Protein AF-A0A844MUB6-F1 (afdb_monomer)

Structure (mmCIF, N/CA/C/O backbone):
data_AF-A0A844MUB6-F1
#
_entry.id   AF-A0A844MUB6-F1
#
loop_
_atom_site.group_PDB
_atom_site.id
_atom_site.type_symbol
_atom_site.label_atom_id
_atom_site.label_alt_id
_atom_site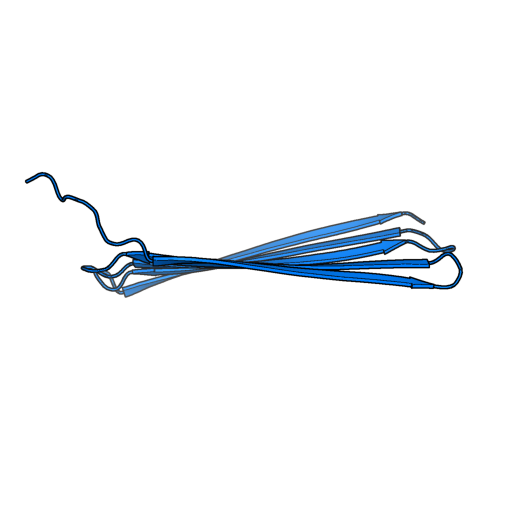.label_comp_id
_atom_site.label_asym_id
_atom_site.label_entity_id
_atom_site.label_seq_id
_atom_site.pdbx_PDB_ins_code
_atom_site.Cartn_x
_atom_site.Cartn_y
_atom_site.Cartn_z
_atom_site.occupancy
_atom_site.B_iso_or_equiv
_atom_site.auth_seq_id
_atom_site.auth_comp_id
_atom_site.auth_asym_id
_atom_site.auth_atom_id
_atom_site.pdbx_PDB_model_num
ATOM 1 N N . MET A 1 1 ? 18.515 -17.594 -26.061 1.00 37.47 1 MET A N 1
ATOM 2 C CA . MET A 1 1 ? 19.255 -16.537 -25.347 1.00 37.47 1 MET A CA 1
ATOM 3 C C . MET A 1 1 ? 18.560 -16.356 -24.014 1.00 37.47 1 MET A C 1
ATOM 5 O O . MET A 1 1 ? 17.416 -15.928 -23.999 1.00 37.47 1 MET A O 1
ATOM 9 N N . ILE A 1 2 ? 19.179 -16.841 -22.942 1.00 36.31 2 ILE A N 1
ATOM 10 C CA . ILE A 1 2 ? 18.661 -16.714 -21.578 1.00 36.31 2 ILE A CA 1
ATOM 11 C C . ILE A 1 2 ? 19.068 -15.310 -21.132 1.00 36.31 2 ILE A C 1
ATOM 13 O O . ILE A 1 2 ? 20.261 -15.034 -21.043 1.00 36.31 2 ILE A O 1
ATOM 17 N N . ILE A 1 3 ? 18.100 -14.406 -20.986 1.00 41.44 3 ILE A N 1
ATOM 18 C CA . ILE A 1 3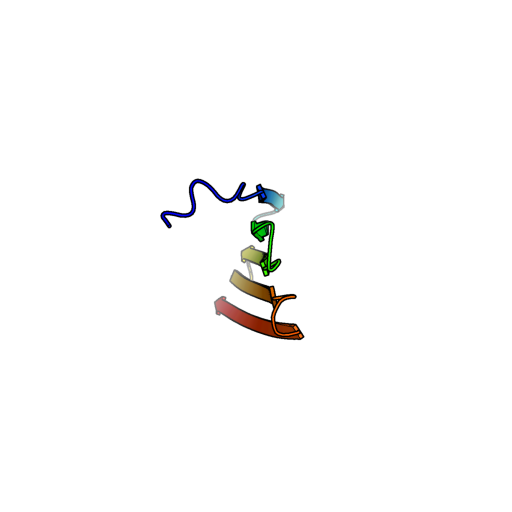 ? 18.348 -13.051 -20.489 1.00 41.44 3 ILE A CA 1
ATOM 19 C C . ILE A 1 3 ? 18.507 -13.182 -18.971 1.00 41.44 3 ILE A C 1
ATOM 21 O O . ILE A 1 3 ? 17.537 -13.421 -18.259 1.00 41.44 3 ILE A O 1
ATOM 25 N N . SER A 1 4 ? 19.761 -13.146 -18.530 1.00 44.56 4 SER A N 1
ATOM 26 C CA . SER A 1 4 ? 20.208 -13.086 -17.139 1.00 44.56 4 SER A CA 1
ATOM 27 C C . SER A 1 4 ? 19.811 -11.755 -16.504 1.00 44.56 4 SER A C 1
ATOM 29 O O . SER A 1 4 ? 19.997 -10.730 -17.155 1.00 44.56 4 SER A O 1
ATOM 31 N N . ASP A 1 5 ? 19.300 -11.807 -15.269 1.00 43.53 5 ASP A N 1
ATOM 32 C CA . ASP A 1 5 ? 19.190 -10.710 -14.295 1.00 43.53 5 ASP A CA 1
ATOM 33 C C . ASP A 1 5 ? 19.022 -9.311 -14.904 1.00 43.53 5 ASP A C 1
ATOM 35 O O . ASP A 1 5 ? 19.978 -8.553 -15.061 1.00 43.53 5 ASP A O 1
ATOM 39 N N . LEU A 1 6 ? 17.778 -8.944 -15.232 1.00 45.03 6 LEU A N 1
ATOM 40 C CA . LEU A 1 6 ? 17.431 -7.526 -15.253 1.00 45.03 6 LEU A CA 1
ATOM 41 C C . LEU A 1 6 ? 17.627 -6.998 -13.829 1.00 45.03 6 LEU A C 1
ATOM 43 O O . LEU A 1 6 ? 16.954 -7.471 -12.915 1.00 45.03 6 LEU A O 1
ATOM 47 N N . ASP A 1 7 ? 18.508 -6.015 -13.664 1.00 49.84 7 ASP A N 1
ATOM 48 C CA . ASP A 1 7 ? 18.631 -5.194 -12.462 1.00 49.84 7 ASP A CA 1
ATOM 49 C C . ASP A 1 7 ? 17.265 -4.557 -12.128 1.00 49.84 7 ASP A C 1
ATOM 51 O O . ASP A 1 7 ? 16.927 -3.470 -12.603 1.00 49.84 7 ASP A O 1
ATOM 55 N N . TYR A 1 8 ? 16.434 -5.258 -11.355 1.00 54.62 8 TYR A N 1
ATOM 56 C CA . TYR A 1 8 ? 15.186 -4.725 -10.821 1.00 54.62 8 TYR A CA 1
ATOM 57 C C . TYR A 1 8 ? 15.532 -3.777 -9.675 1.00 54.62 8 TYR A C 1
ATOM 59 O O . TYR A 1 8 ? 15.912 -4.197 -8.583 1.00 54.62 8 TYR A O 1
ATOM 67 N N . LEU A 1 9 ? 15.400 -2.476 -9.921 1.00 60.19 9 LEU A N 1
ATOM 68 C CA . LEU A 1 9 ? 15.463 -1.477 -8.859 1.00 60.19 9 LEU A CA 1
ATOM 69 C C . LEU A 1 9 ? 14.088 -1.408 -8.198 1.00 60.19 9 LEU A C 1
ATOM 71 O O . LEU A 1 9 ? 13.202 -0.683 -8.659 1.00 60.19 9 LEU A O 1
ATOM 75 N N . GLU A 1 10 ? 13.904 -2.202 -7.146 1.00 72.44 10 GLU A N 1
ATOM 76 C CA . GLU A 1 10 ? 12.719 -2.144 -6.296 1.00 72.44 10 GLU A CA 1
ATOM 77 C C . GLU A 1 10 ? 12.940 -1.167 -5.143 1.00 72.44 10 GLU A C 1
ATOM 79 O O . GLU A 1 10 ? 13.973 -1.161 -4.473 1.00 72.44 10 GLU A O 1
ATOM 84 N N . THR A 1 11 ? 11.959 -0.308 -4.903 1.00 74.25 11 THR A N 1
ATOM 85 C CA . THR A 1 11 ? 11.918 0.544 -3.717 1.00 74.25 11 THR A CA 1
ATOM 86 C C . THR A 1 11 ? 10.571 0.370 -3.050 1.00 74.25 11 THR A C 1
ATOM 88 O O . THR A 1 11 ? 9.533 0.616 -3.665 1.00 74.25 11 THR A O 1
ATOM 91 N N . VAL A 1 12 ? 10.609 -0.035 -1.783 1.00 81.50 12 VAL A N 1
ATOM 92 C CA . VAL A 1 12 ? 9.454 -0.063 -0.891 1.00 81.50 12 VAL A CA 1
ATOM 93 C C . VAL A 1 12 ? 9.703 0.962 0.206 1.00 81.50 12 VAL A C 1
ATOM 95 O O . VAL A 1 12 ? 10.749 0.942 0.854 1.00 81.50 12 VAL A O 1
ATOM 98 N N . SER A 1 13 ? 8.763 1.881 0.395 1.00 82.62 13 SER A N 1
ATOM 99 C CA . SER A 1 13 ? 8.779 2.840 1.497 1.00 82.62 13 SER A CA 1
ATOM 100 C C . SER A 1 13 ? 7.462 2.756 2.244 1.00 82.62 13 SER A C 1
ATOM 102 O O . SER A 1 13 ? 6.400 2.763 1.627 1.00 82.62 13 SER A O 1
ATOM 10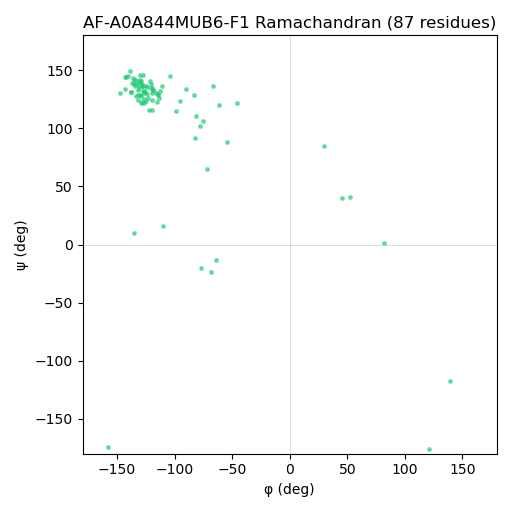4 N N . GLU A 1 14 ? 7.530 2.678 3.569 1.00 85.81 14 GLU A N 1
ATOM 105 C CA . GLU A 1 14 ? 6.356 2.623 4.431 1.00 85.81 14 GLU A CA 1
ATOM 106 C C . GLU A 1 14 ? 6.471 3.688 5.521 1.00 85.81 14 GLU A C 1
ATOM 108 O O . GLU A 1 14 ? 7.538 3.918 6.090 1.00 85.81 14 GLU A O 1
ATOM 113 N N . THR A 1 15 ? 5.370 4.375 5.804 1.00 87.94 15 THR A N 1
ATOM 114 C CA . THR A 1 15 ? 5.257 5.344 6.894 1.00 87.94 15 THR A CA 1
ATOM 115 C C . THR A 1 15 ? 3.969 5.079 7.650 1.00 87.94 15 THR A C 1
ATOM 117 O O . THR A 1 15 ? 2.897 5.039 7.055 1.00 87.94 15 THR A O 1
ATOM 120 N N . LEU A 1 16 ? 4.071 4.932 8.969 1.00 88.56 16 LEU A N 1
ATOM 121 C CA . LEU A 1 16 ? 2.935 4.772 9.870 1.00 88.56 16 LEU A CA 1
ATOM 122 C C . LEU A 1 16 ? 2.912 5.938 10.859 1.00 88.56 16 LEU A C 1
ATOM 124 O O . LEU A 1 16 ? 3.930 6.278 11.461 1.00 88.56 16 LEU A O 1
ATOM 128 N N . SER A 1 17 ? 1.742 6.538 11.040 1.00 87.69 17 SER A N 1
ATOM 129 C CA . SER A 1 17 ? 1.485 7.557 12.050 1.00 87.69 17 SER A CA 1
ATOM 130 C C . SER A 1 17 ? 0.244 7.183 12.844 1.00 87.69 17 SER A C 1
ATOM 132 O O . SER A 1 17 ? -0.820 6.945 12.274 1.00 87.69 17 SER A O 1
ATOM 134 N N . GLU A 1 18 ? 0.374 7.162 14.166 1.00 87.50 18 GLU A N 1
ATOM 135 C CA . GLU A 1 18 ? -0.735 6.922 15.080 1.00 87.50 18 GLU A CA 1
ATOM 136 C C . GLU A 1 18 ? -0.905 8.111 16.024 1.00 87.50 18 GLU A C 1
ATOM 138 O O . GLU A 1 18 ? 0.060 8.663 16.553 1.00 87.50 18 GLU A O 1
ATOM 143 N N . ASN A 1 19 ? -2.156 8.499 16.256 1.00 84.50 19 ASN A N 1
ATOM 144 C CA . ASN A 1 19 ? -2.530 9.509 17.230 1.00 84.50 19 ASN A CA 1
ATOM 145 C C . ASN A 1 19 ? -3.586 8.930 18.173 1.00 84.50 19 ASN A C 1
ATOM 147 O O . ASN A 1 19 ? -4.661 8.505 17.742 1.00 84.50 19 ASN A O 1
ATOM 151 N N . VAL A 1 20 ? -3.275 8.929 19.468 1.00 83.38 20 VAL A N 1
ATOM 152 C CA . VAL A 1 20 ? -4.177 8.475 20.527 1.00 83.38 20 VAL A CA 1
ATOM 153 C C . VAL A 1 20 ? -4.441 9.641 21.471 1.00 83.38 20 VAL A C 1
ATOM 155 O O . VAL A 1 20 ? -3.528 10.124 22.137 1.00 83.38 20 VAL A O 1
ATOM 158 N N . SER A 1 21 ? -5.691 10.099 21.551 1.00 78.19 21 SER A N 1
ATOM 159 C CA . SER A 1 21 ? -6.082 11.185 22.458 1.00 78.19 21 SER A CA 1
ATOM 160 C C . SER A 1 21 ? -7.515 11.016 22.971 1.00 78.19 21 SER A C 1
ATOM 162 O O . SER A 1 21 ? -8.443 10.780 22.202 1.00 78.19 21 SER A O 1
ATOM 164 N N . GLY A 1 22 ? -7.709 11.117 24.293 1.00 68.25 22 GLY A N 1
ATOM 165 C CA . GLY A 1 22 ? -9.039 11.201 24.921 1.00 68.25 22 GLY A CA 1
ATOM 166 C C . GLY A 1 22 ? -10.038 10.101 24.526 1.00 68.25 22 GLY A C 1
ATOM 167 O O . GLY A 1 22 ? -11.200 10.407 24.270 1.00 68.25 22 GLY A O 1
ATOM 168 N N . GLY A 1 23 ? -9.592 8.843 24.416 1.00 73.62 23 GLY A N 1
ATOM 169 C CA . GLY A 1 23 ? -10.433 7.705 24.001 1.00 73.62 23 GLY A CA 1
ATOM 170 C C . GLY A 1 23 ? -10.619 7.554 22.485 1.00 73.62 23 GLY A C 1
ATOM 171 O O . GLY A 1 23 ? -11.304 6.641 22.041 1.00 73.62 23 GLY A O 1
ATOM 172 N N . ARG A 1 24 ? -9.992 8.420 21.683 1.00 82.94 24 ARG A N 1
ATOM 173 C CA . ARG A 1 24 ? -9.976 8.361 20.218 1.00 82.94 24 ARG A CA 1
ATOM 174 C C . ARG A 1 24 ? -8.633 7.834 19.733 1.00 82.94 24 ARG A C 1
ATOM 176 O O . ARG A 1 24 ? -7.592 8.137 20.320 1.00 82.94 24 ARG A O 1
ATOM 183 N N . ARG A 1 25 ? -8.661 7.072 18.646 1.00 86.25 25 ARG A N 1
ATOM 184 C CA . ARG A 1 25 ? -7.484 6.546 17.955 1.00 86.25 25 ARG A CA 1
ATOM 185 C C . ARG A 1 25 ? -7.609 6.853 16.475 1.00 86.25 25 ARG A C 1
ATOM 187 O O . ARG A 1 25 ? -8.639 6.558 15.879 1.00 86.25 25 ARG A O 1
ATOM 194 N N . ALA A 1 26 ? -6.576 7.438 15.894 1.00 86.94 26 ALA A N 1
ATOM 195 C CA . ALA A 1 26 ? -6.443 7.586 14.456 1.00 86.94 26 ALA A CA 1
ATOM 196 C C . ALA A 1 26 ? -5.112 6.977 14.025 1.00 86.94 26 ALA A C 1
ATOM 198 O O . ALA A 1 26 ? -4.095 7.200 14.678 1.00 86.94 26 ALA A O 1
ATOM 199 N N . ALA A 1 27 ? -5.128 6.221 12.937 1.00 88.50 27 ALA A N 1
ATOM 200 C CA . ALA A 1 27 ? -3.945 5.660 12.314 1.00 88.50 27 ALA A CA 1
ATOM 201 C C . ALA A 1 27 ? -3.948 6.034 10.834 1.00 88.50 27 ALA A C 1
ATOM 203 O O . ALA A 1 27 ? -4.982 5.967 10.165 1.00 88.50 27 ALA A O 1
ATOM 204 N N . ASN A 1 28 ? -2.792 6.438 10.332 1.00 89.44 28 ASN A N 1
ATOM 205 C CA . ASN A 1 28 ? -2.546 6.669 8.923 1.00 89.44 28 ASN A CA 1
ATOM 206 C C . ASN A 1 28 ? -1.317 5.855 8.524 1.00 89.44 28 ASN A C 1
ATOM 208 O O . ASN A 1 28 ? -0.270 5.984 9.156 1.00 89.44 28 ASN A O 1
ATOM 212 N N . ALA A 1 29 ? -1.462 5.013 7.508 1.00 88.00 29 ALA A N 1
ATOM 213 C CA . ALA A 1 29 ? -0.357 4.284 6.918 1.00 88.00 29 ALA A CA 1
ATOM 214 C C . ALA A 1 29 ? -0.244 4.636 5.438 1.00 88.00 29 ALA A C 1
ATOM 216 O O . ALA A 1 29 ? -1.231 4.654 4.701 1.00 88.00 29 ALA A O 1
ATOM 217 N N . TRP A 1 30 ? 0.981 4.881 5.007 1.00 88.50 30 TRP A N 1
ATOM 218 C CA . TRP A 1 30 ? 1.331 5.150 3.629 1.00 88.50 30 TRP A CA 1
ATOM 219 C C . TRP A 1 30 ? 2.367 4.132 3.185 1.00 88.50 30 TRP A C 1
ATOM 221 O O . TRP A 1 30 ? 3.395 3.984 3.841 1.00 88.50 30 TRP A O 1
ATOM 231 N N . THR A 1 31 ? 2.101 3.432 2.088 1.00 90.06 31 THR A N 1
ATOM 232 C CA . THR A 1 31 ? 3.060 2.503 1.489 1.00 90.06 31 THR A CA 1
ATOM 233 C C . THR A 1 31 ? 3.246 2.849 0.023 1.00 90.06 31 THR A C 1
ATOM 235 O O . THR A 1 31 ? 2.273 2.978 -0.724 1.00 90.06 31 THR A O 1
ATOM 238 N N . GLN A 1 32 ? 4.494 2.968 -0.402 1.00 88.88 32 GLN A N 1
ATOM 239 C CA . GLN A 1 32 ? 4.876 3.210 -1.780 1.00 88.88 32 GLN A CA 1
ATOM 240 C C . GLN A 1 32 ? 5.743 2.059 -2.276 1.00 88.88 32 GLN A C 1
ATOM 242 O O . GLN A 1 32 ? 6.688 1.646 -1.610 1.00 88.88 32 GLN A O 1
ATOM 247 N N . PHE A 1 33 ? 5.438 1.593 -3.479 1.00 88.25 33 PHE A N 1
ATOM 248 C CA . PHE A 1 33 ? 6.229 0.636 -4.233 1.00 88.25 33 PHE 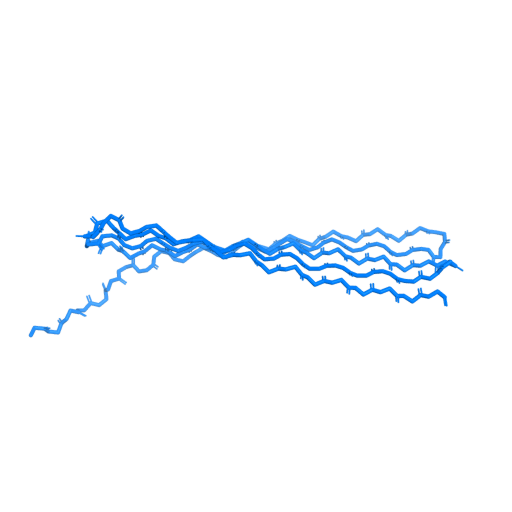A CA 1
ATOM 249 C C . PHE A 1 33 ? 6.627 1.255 -5.573 1.00 88.25 33 PHE A C 1
ATOM 251 O O . PHE A 1 33 ? 5.828 1.941 -6.214 1.00 88.25 33 PHE A O 1
ATOM 258 N N . SER A 1 34 ? 7.852 1.001 -6.016 1.00 86.44 34 SER A N 1
ATOM 259 C CA . SER A 1 34 ? 8.311 1.303 -7.368 1.00 86.44 34 SER A CA 1
ATOM 260 C C . SER A 1 34 ? 9.241 0.199 -7.841 1.00 86.44 34 SER A C 1
ATOM 262 O O . SER A 1 34 ? 10.160 -0.169 -7.119 1.00 86.44 34 SER A O 1
ATOM 264 N N . ALA A 1 35 ? 9.031 -0.274 -9.063 1.00 83.56 35 ALA A N 1
ATOM 265 C CA . ALA A 1 35 ? 9.903 -1.201 -9.762 1.00 83.56 35 ALA A CA 1
ATOM 266 C C . ALA A 1 35 ? 10.240 -0.649 -11.147 1.00 83.56 35 ALA A C 1
ATOM 268 O O . ALA A 1 35 ? 9.366 -0.151 -11.868 1.00 83.56 35 ALA A O 1
ATOM 269 N N . LEU A 1 36 ? 11.514 -0.756 -11.516 1.00 82.62 36 LEU A N 1
ATOM 270 C CA . LEU A 1 36 ? 12.027 -0.400 -12.832 1.00 82.62 36 LEU A CA 1
ATOM 271 C C . LEU A 1 36 ? 12.763 -1.595 -13.437 1.00 82.62 36 LEU A C 1
ATOM 273 O O . LEU A 1 36 ? 13.723 -2.092 -12.858 1.00 82.62 36 LEU A O 1
ATOM 277 N N . ALA A 1 37 ? 12.329 -2.003 -14.625 1.00 79.00 37 ALA A N 1
ATOM 278 C CA . ALA A 1 37 ? 13.014 -2.964 -15.476 1.00 79.00 37 ALA A CA 1
ATOM 279 C C . ALA A 1 37 ? 13.803 -2.201 -16.555 1.00 79.00 37 ALA A C 1
ATOM 281 O O . ALA A 1 37 ? 13.194 -1.527 -17.391 1.00 79.00 37 ALA A O 1
ATOM 282 N N . VAL A 1 38 ? 15.140 -2.286 -16.531 1.00 67.12 38 VAL A N 1
ATOM 283 C CA . VAL A 1 38 ? 16.039 -1.547 -17.440 1.00 67.12 38 VAL A CA 1
ATOM 284 C C . VAL A 1 38 ? 16.189 -2.273 -18.789 1.00 67.12 38 VAL A C 1
ATOM 286 O O . VAL A 1 38 ? 16.480 -3.465 -18.832 1.00 67.12 38 VAL A O 1
ATOM 289 N N . GLY A 1 39 ? 15.981 -1.564 -19.908 1.00 69.62 39 GLY A N 1
ATOM 290 C CA . GLY A 1 39 ? 16.005 -2.103 -21.277 1.00 69.62 39 GLY A CA 1
ATOM 291 C C . GLY A 1 39 ? 14.887 -1.520 -22.155 1.00 69.62 39 GLY A C 1
ATOM 292 O O . GLY A 1 39 ? 14.835 -0.314 -22.384 1.00 69.62 39 GLY A O 1
ATOM 293 N N . GLN A 1 40 ? 13.958 -2.355 -22.637 1.00 62.78 40 GLN A N 1
ATOM 294 C CA . GLN A 1 40 ? 12.664 -1.919 -23.206 1.00 62.78 40 GLN A CA 1
ATOM 295 C C . GLN A 1 40 ? 11.755 -1.411 -22.064 1.00 62.78 40 GLN A C 1
ATOM 297 O O . GLN A 1 40 ? 10.761 -2.043 -21.705 1.00 62.78 40 GLN A O 1
ATOM 302 N N . ASN A 1 41 ? 12.196 -0.314 -21.441 1.00 70.25 41 ASN A N 1
ATOM 303 C CA . ASN A 1 41 ? 11.936 0.079 -20.058 1.00 70.25 41 ASN A CA 1
ATOM 304 C C . ASN A 1 41 ? 10.476 -0.058 -19.633 1.00 70.25 41 ASN A C 1
ATOM 306 O O . ASN A 1 41 ? 9.592 0.584 -20.197 1.00 70.25 41 ASN A O 1
ATOM 310 N N . THR A 1 42 ? 10.246 -0.852 -18.589 1.00 81.75 42 THR A N 1
ATOM 311 C CA . THR A 1 42 ? 8.945 -0.961 -17.926 1.00 81.75 42 THR A CA 1
ATOM 312 C C . THR A 1 42 ? 9.076 -0.440 -16.504 1.00 81.75 42 THR A C 1
ATOM 314 O O . THR A 1 42 ? 9.895 -0.930 -15.731 1.00 81.75 42 THR A O 1
ATOM 317 N N . GLN A 1 43 ? 8.276 0.560 -16.161 1.00 85.38 43 GLN A N 1
ATOM 318 C CA . GLN A 1 43 ? 8.157 1.103 -14.817 1.00 85.38 43 GLN A CA 1
ATOM 319 C C . GLN A 1 43 ? 6.785 0.735 -14.266 1.00 85.38 43 GLN A C 1
ATOM 321 O O . GLN A 1 43 ? 5.783 0.868 -14.965 1.00 85.38 43 GLN A O 1
ATOM 326 N N . THR A 1 44 ? 6.721 0.300 -13.014 1.00 88.31 44 THR A N 1
ATOM 327 C CA . THR A 1 44 ? 5.465 0.180 -12.268 1.00 88.31 44 THR A CA 1
ATOM 328 C C . THR A 1 44 ? 5.640 0.821 -10.907 1.00 88.31 44 THR A C 1
ATOM 330 O O . THR A 1 44 ? 6.626 0.567 -10.226 1.00 88.31 44 THR A O 1
ATOM 333 N N . SER A 1 45 ? 4.690 1.649 -10.501 1.00 89.94 45 SER A N 1
ATOM 334 C CA . SER A 1 45 ? 4.631 2.224 -9.167 1.00 89.94 45 SER A CA 1
ATOM 335 C C . SER A 1 45 ? 3.244 2.040 -8.576 1.00 89.94 45 SER A C 1
ATOM 337 O O . SER A 1 45 ? 2.238 2.055 -9.285 1.00 89.94 45 SER A O 1
ATOM 339 N N . ALA A 1 46 ? 3.189 1.846 -7.267 1.00 91.56 46 ALA A N 1
ATOM 340 C CA . ALA A 1 46 ? 1.949 1.775 -6.523 1.00 91.56 46 ALA A CA 1
ATOM 341 C C . ALA A 1 46 ? 2.050 2.634 -5.269 1.00 91.56 46 ALA A C 1
ATOM 343 O O . ALA A 1 46 ? 3.094 2.693 -4.621 1.00 91.56 46 ALA A O 1
ATOM 344 N N . VAL A 1 4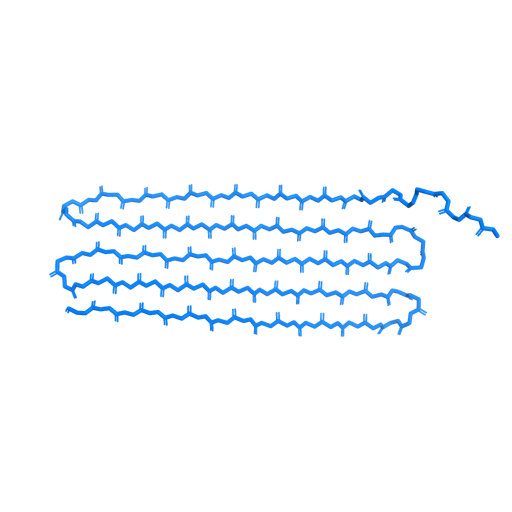7 ? 0.956 3.302 -4.933 1.00 93.19 47 VAL A N 1
ATOM 345 C CA . VAL A 1 47 ? 0.818 4.072 -3.704 1.00 93.19 47 VAL A CA 1
ATOM 346 C C . VAL A 1 47 ? -0.464 3.642 -3.022 1.00 93.19 47 VAL A C 1
ATOM 348 O O . VAL A 1 47 ? -1.545 3.790 -3.594 1.00 93.19 47 VAL A O 1
ATOM 351 N N . THR A 1 48 ? -0.343 3.162 -1.791 1.00 93.56 48 THR A N 1
ATOM 352 C CA . THR A 1 48 ? -1.477 2.806 -0.942 1.00 93.56 48 THR A CA 1
ATOM 353 C C . THR A 1 48 ? -1.520 3.730 0.262 1.00 93.56 48 THR A C 1
ATOM 355 O O . THR A 1 48 ? -0.529 3.921 0.962 1.00 93.56 48 THR A O 1
ATOM 358 N N . ASN A 1 49 ? -2.691 4.304 0.504 1.00 94.12 49 ASN A N 1
ATOM 359 C CA . ASN A 1 49 ? -2.999 5.093 1.684 1.00 94.12 49 ASN A CA 1
ATOM 360 C C . ASN A 1 49 ? -4.062 4.355 2.487 1.00 94.12 49 ASN A C 1
ATOM 362 O O . ASN A 1 49 ? -5.109 3.996 1.944 1.00 94.12 49 ASN A O 1
ATOM 366 N N . LEU A 1 50 ? -3.813 4.164 3.773 1.00 92.88 50 LEU A N 1
ATOM 367 C CA . LEU A 1 50 ? -4.773 3.632 4.722 1.00 92.88 50 LEU A CA 1
ATOM 368 C C . LEU A 1 50 ? -5.018 4.681 5.792 1.00 92.88 50 LEU A C 1
ATOM 370 O O . LEU A 1 50 ? -4.085 5.243 6.358 1.00 92.88 50 LEU A O 1
ATOM 374 N N . PHE A 1 51 ? -6.284 4.914 6.098 1.00 92.88 51 PHE A N 1
ATOM 375 C CA . PHE A 1 51 ? -6.681 5.752 7.212 1.00 92.88 51 PHE A CA 1
ATOM 376 C C . PHE A 1 51 ? -7.737 5.026 8.029 1.00 92.88 51 PHE A C 1
ATOM 378 O O . PHE A 1 51 ? -8.746 4.573 7.492 1.00 92.88 51 PHE A O 1
ATOM 385 N N . ALA A 1 52 ? -7.514 4.939 9.333 1.00 92.88 52 ALA A N 1
ATOM 386 C CA . ALA A 1 52 ? -8.457 4.378 10.279 1.00 92.88 52 ALA A CA 1
ATOM 387 C C . ALA A 1 52 ? -8.675 5.349 11.436 1.00 92.88 52 ALA A C 1
ATOM 389 O O . ALA A 1 52 ? -7.744 5.976 11.935 1.00 92.88 52 ALA A O 1
ATOM 390 N N . TYR A 1 53 ? -9.918 5.449 11.878 1.00 91.88 53 TYR A N 1
ATOM 391 C CA . TYR A 1 53 ? -10.353 6.232 13.017 1.00 91.88 53 TYR A CA 1
ATOM 392 C C . TYR A 1 53 ? -11.287 5.389 13.880 1.00 91.88 53 TYR A C 1
ATOM 394 O O . TYR A 1 53 ? -12.167 4.698 13.372 1.00 91.88 53 TYR A O 1
ATOM 402 N N . SER A 1 54 ? -11.129 5.480 15.193 1.00 92.62 54 SER A N 1
ATOM 403 C CA . SER A 1 54 ? -12.054 4.922 16.169 1.00 92.62 54 SER A CA 1
ATOM 404 C C . SER A 1 54 ? -12.256 5.912 17.308 1.00 92.62 54 SER A C 1
ATOM 406 O O . SER A 1 54 ? -11.291 6.461 17.846 1.00 92.62 54 SER A O 1
ATOM 408 N N . GLY A 1 55 ? -13.508 6.165 17.674 1.00 8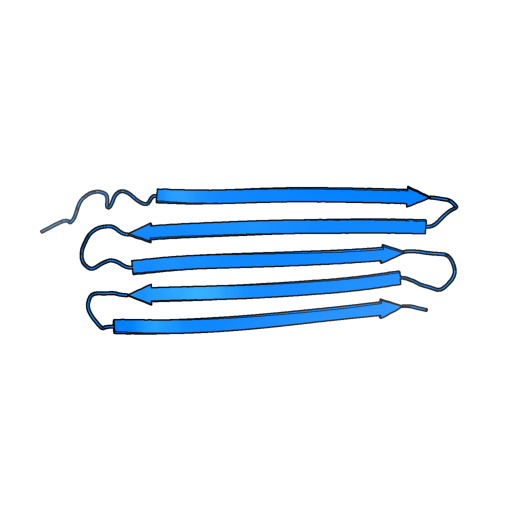8.38 55 GLY A N 1
ATOM 409 C CA . GLY A 1 55 ? -13.856 7.057 18.770 1.00 88.38 55 GLY A CA 1
ATOM 410 C C . GLY A 1 55 ? -15.247 6.782 19.327 1.00 88.38 55 GLY A C 1
ATOM 411 O O . GLY A 1 55 ? -15.939 5.856 18.919 1.00 88.38 55 GLY A O 1
ATOM 412 N N . ASN A 1 56 ? -15.680 7.633 20.257 1.00 85.44 56 ASN A N 1
ATOM 413 C CA . ASN A 1 56 ? -16.933 7.440 20.998 1.00 85.44 56 ASN A CA 1
ATOM 414 C C . ASN A 1 56 ? -18.210 7.480 20.136 1.00 85.44 56 ASN A C 1
ATOM 416 O O . ASN A 1 56 ? -19.271 7.140 20.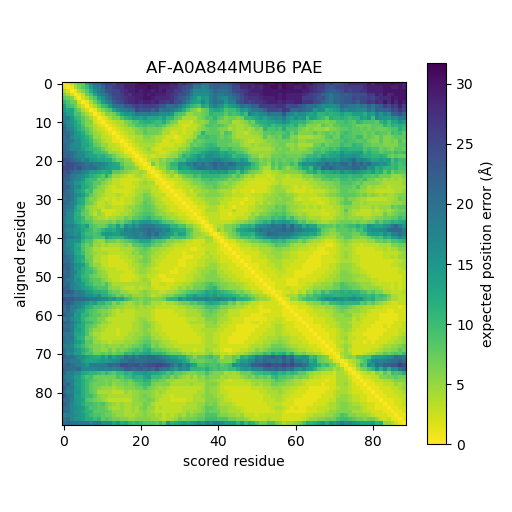638 1.00 85.44 56 ASN A O 1
ATOM 420 N N . GLN A 1 57 ? -18.126 7.946 18.886 1.00 83.88 57 GLN A N 1
ATOM 421 C CA . GLN A 1 57 ? -19.263 8.050 17.959 1.00 83.88 57 GLN A CA 1
ATOM 422 C C . GLN A 1 57 ? -19.174 7.043 16.801 1.00 83.88 57 GLN A C 1
ATOM 424 O O . GLN A 1 57 ? -19.825 7.235 15.778 1.00 83.88 57 GLN A O 1
ATOM 429 N N . GLY A 1 58 ? -18.320 6.025 16.938 1.00 89.50 58 GLY A N 1
ATOM 430 C CA . GLY A 1 58 ? -18.128 4.989 15.932 1.00 89.50 58 GLY A CA 1
ATOM 431 C C . GLY A 1 58 ? -16.694 4.881 15.418 1.00 89.50 58 GLY A C 1
ATOM 432 O O . GLY A 1 58 ? -15.771 5.572 15.866 1.00 89.50 58 GLY A O 1
ATOM 433 N N . SER A 1 59 ? -16.519 3.994 14.445 1.00 93.56 59 SER A N 1
ATOM 434 C CA . SER A 1 59 ? -15.241 3.723 13.790 1.00 93.56 59 SER A CA 1
ATOM 435 C C . SER A 1 59 ? -15.380 3.838 12.276 1.00 93.56 59 SER A C 1
ATOM 437 O O . SER A 1 59 ? -16.412 3.492 11.706 1.00 93.56 59 SER A O 1
ATOM 439 N N . TYR A 1 60 ? -14.325 4.306 11.621 1.00 93.94 60 TYR A N 1
ATOM 440 C CA . TYR A 1 60 ? -14.237 4.480 10.178 1.00 93.94 60 TYR A CA 1
ATOM 441 C C . TYR A 1 60 ? -12.880 3.992 9.683 1.00 93.94 60 TYR A C 1
ATOM 443 O O . TYR A 1 60 ? -11.858 4.272 10.303 1.00 93.94 60 TYR A O 1
ATOM 451 N N . ALA A 1 61 ? -12.856 3.299 8.553 1.00 94.69 61 ALA A N 1
ATOM 452 C CA . ALA A 1 61 ? -11.631 2.923 7.870 1.00 94.69 61 ALA A CA 1
ATOM 453 C C . ALA A 1 61 ? -11.775 3.163 6.369 1.00 94.69 61 ALA A C 1
ATOM 455 O O . ALA A 1 61 ? -12.839 2.946 5.792 1.00 94.69 61 ALA A O 1
ATOM 456 N N . THR A 1 62 ? -10.694 3.596 5.734 1.00 95.69 62 THR A N 1
ATOM 457 C CA . THR A 1 62 ? -10.597 3.738 4.286 1.00 95.69 62 THR A CA 1
ATOM 458 C C . THR A 1 62 ? -9.224 3.309 3.799 1.00 95.69 62 THR A C 1
ATOM 460 O O . THR A 1 62 ? -8.213 3.510 4.473 1.00 95.69 62 THR A O 1
ATOM 463 N N . SER A 1 63 ? -9.199 2.704 2.620 1.00 95.19 63 SER A N 1
ATOM 464 C CA . SER A 1 63 ? -7.995 2.344 1.892 1.00 95.19 63 SER A CA 1
ATOM 465 C C . SER A 1 63 ? -8.132 2.824 0.455 1.00 95.19 63 SER A C 1
ATOM 467 O O . SER A 1 63 ? -9.180 2.650 -0.167 1.00 95.19 63 SER A O 1
ATOM 469 N N . SER A 1 64 ? -7.075 3.435 -0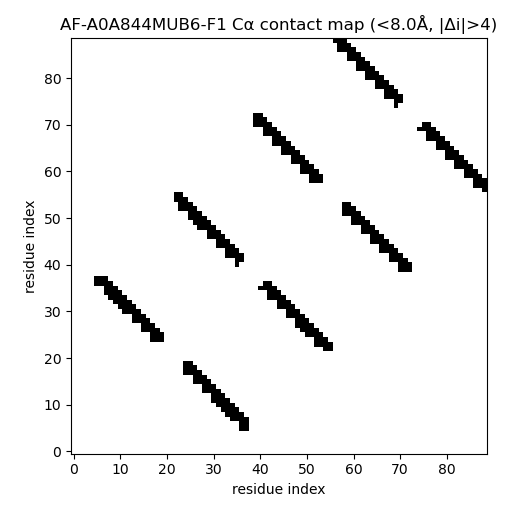.067 1.00 96.12 64 SER A N 1
ATOM 470 C CA . SER A 1 64 ? -6.977 3.870 -1.456 1.00 96.12 64 SER A CA 1
ATOM 471 C C . SER A 1 64 ? -5.648 3.411 -2.025 1.00 96.12 64 SER A C 1
ATOM 473 O O . SER A 1 64 ? -4.604 3.721 -1.457 1.00 96.12 64 SER A O 1
ATOM 475 N N . THR A 1 65 ? -5.686 2.680 -3.133 1.00 95.31 65 THR A N 1
ATOM 476 C CA . THR A 1 65 ? -4.504 2.221 -3.865 1.00 95.31 65 THR A CA 1
ATOM 477 C C . THR A 1 65 ? -4.537 2.789 -5.271 1.00 95.31 65 THR A C 1
ATOM 479 O O . THR A 1 65 ? -5.543 2.650 -5.965 1.00 95.31 65 THR A O 1
ATOM 482 N N . VAL A 1 66 ? -3.433 3.389 -5.704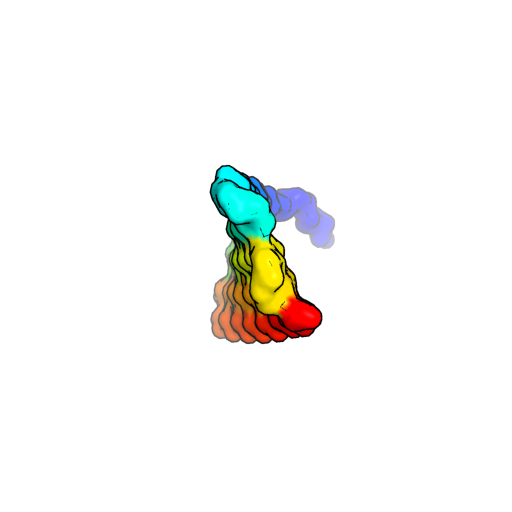 1.00 95.56 66 VAL A N 1
ATOM 483 C CA . VAL A 1 66 ? -3.224 3.838 -7.082 1.00 95.56 66 VAL A CA 1
ATOM 484 C C . VAL A 1 66 ? -2.013 3.111 -7.636 1.00 95.56 66 VAL A C 1
ATOM 486 O O . VAL A 1 66 ? -0.933 3.200 -7.060 1.00 95.56 66 VAL A O 1
ATOM 489 N N . VAL A 1 67 ? -2.184 2.417 -8.756 1.00 92.38 67 VAL A N 1
ATOM 490 C CA . VAL A 1 67 ? -1.105 1.751 -9.492 1.00 92.38 67 VAL A CA 1
ATOM 491 C C . VAL A 1 67 ? -0.931 2.455 -10.827 1.00 92.38 67 VAL A C 1
ATOM 493 O O . VAL A 1 67 ? -1.910 2.704 -11.526 1.00 92.38 67 VAL A O 1
ATOM 496 N N . SER A 1 68 ? 0.308 2.777 -11.183 1.00 90.69 68 SER A N 1
ATOM 497 C CA . SER A 1 68 ? 0.691 3.321 -12.484 1.00 90.69 68 SER A CA 1
ATOM 498 C C . SER A 1 68 ? 1.752 2.428 -13.106 1.00 90.69 68 SER A C 1
ATOM 500 O O . SER A 1 68 ? 2.698 2.027 -12.437 1.00 90.69 68 SER A O 1
ATOM 502 N N . SER A 1 69 ? 1.617 2.126 -14.390 1.00 88.06 69 SER A N 1
ATOM 503 C CA . SER A 1 69 ? 2.614 1.370 -15.145 1.00 88.06 69 SER A CA 1
ATOM 504 C C . SER A 1 69 ? 2.859 2.020 -16.499 1.00 88.06 69 SER A C 1
ATOM 506 O O . SER A 1 69 ? 1.931 2.535 -17.124 1.00 88.06 69 SER A O 1
ATOM 508 N N . ALA A 1 70 ? 4.112 2.023 -16.938 1.00 86.25 70 ALA A N 1
ATOM 509 C CA . ALA A 1 70 ? 4.538 2.584 -18.210 1.00 86.25 70 ALA A CA 1
ATOM 510 C C . ALA A 1 70 ? 5.554 1.651 -18.874 1.00 86.25 70 ALA A C 1
ATOM 512 O O . ALA A 1 70 ? 6.519 1.250 -18.231 1.00 86.25 70 ALA A O 1
ATOM 513 N N . ALA A 1 71 ? 5.358 1.330 -20.152 1.00 85.12 71 ALA A N 1
ATOM 514 C CA . ALA A 1 71 ? 6.284 0.524 -20.948 1.00 85.12 71 ALA A CA 1
ATOM 515 C C . ALA A 1 71 ? 6.747 1.306 -22.189 1.00 85.12 71 ALA A C 1
ATOM 517 O O . ALA A 1 71 ? 5.942 1.630 -23.067 1.00 85.12 71 ALA A O 1
ATOM 518 N N . SER A 1 72 ? 8.047 1.606 -22.276 1.00 70.19 72 SER A N 1
ATOM 519 C CA . SER A 1 72 ? 8.636 2.467 -23.311 1.00 70.19 72 SER A CA 1
ATOM 520 C C . SER A 1 72 ? 8.806 1.776 -24.665 1.00 70.19 72 SER A C 1
ATOM 522 O O . SER A 1 72 ? 8.899 2.459 -25.679 1.00 70.19 72 SER A O 1
ATOM 524 N N . GLY A 1 73 ? 8.811 0.438 -24.709 1.00 65.00 73 GLY A N 1
ATOM 525 C CA . GLY A 1 73 ? 8.883 -0.325 -25.964 1.00 65.00 73 GLY A CA 1
ATOM 526 C C . GLY A 1 73 ? 7.627 -0.209 -26.838 1.00 65.00 73 GLY A C 1
ATOM 527 O O . GLY A 1 73 ? 7.704 -0.350 -28.056 1.00 65.00 73 GLY A O 1
ATOM 528 N N . ASN A 1 74 ? 6.481 0.118 -26.225 1.00 64.38 74 ASN A N 1
ATOM 529 C CA . ASN A 1 74 ? 5.168 0.187 -26.879 1.00 64.38 74 ASN A CA 1
ATOM 530 C C . ASN A 1 74 ? 4.358 1.448 -26.497 1.00 64.38 74 ASN A C 1
ATOM 532 O O . ASN A 1 74 ? 3.169 1.515 -26.804 1.00 64.38 74 ASN A O 1
ATOM 536 N N . ASN A 1 75 ? 4.966 2.432 -25.814 1.00 66.25 75 ASN A N 1
ATOM 537 C CA . ASN A 1 75 ? 4.317 3.655 -25.299 1.00 66.25 75 ASN A CA 1
ATOM 538 C C . ASN A 1 75 ? 2.971 3.399 -24.597 1.00 66.25 75 ASN A C 1
ATOM 540 O O . ASN A 1 75 ? 2.001 4.132 -24.782 1.00 66.25 75 ASN A O 1
ATOM 544 N N . THR A 1 76 ? 2.887 2.324 -23.818 1.00 79.19 76 THR A N 1
ATOM 545 C CA . THR A 1 76 ? 1.662 1.980 -23.092 1.00 79.19 76 THR A CA 1
ATOM 546 C C . THR A 1 76 ? 1.760 2.532 -21.681 1.00 79.19 76 THR A C 1
ATOM 548 O O . THR A 1 76 ? 2.703 2.204 -20.964 1.00 79.19 76 THR A O 1
ATOM 551 N N . VAL A 1 77 ? 0.789 3.356 -21.289 1.00 84.69 77 VAL A N 1
ATOM 552 C CA . VAL A 1 77 ? 0.604 3.817 -19.910 1.00 84.69 77 VAL A CA 1
ATOM 553 C C . VAL A 1 77 ? -0.734 3.284 -19.420 1.00 84.69 77 VAL A C 1
ATOM 555 O O . VAL A 1 77 ? -1.744 3.426 -20.106 1.00 84.69 77 VAL A O 1
ATOM 558 N N . SER A 1 78 ? -0.740 2.666 -18.245 1.00 88.62 78 SER A N 1
ATOM 559 C CA . SER A 1 78 ? -1.951 2.168 -17.597 1.00 88.62 78 SER A CA 1
ATOM 560 C C . SER A 1 78 ? -1.987 2.620 -16.147 1.00 88.62 78 SER A C 1
ATOM 562 O O . SER A 1 78 ? -0.970 2.568 -15.450 1.00 88.62 78 SER A O 1
ATOM 564 N N . SER A 1 79 ? -3.162 3.051 -15.695 1.00 91.19 79 SER A N 1
ATOM 565 C CA . SER A 1 79 ? -3.419 3.401 -14.305 1.00 91.19 79 SER A CA 1
ATOM 566 C C . SER A 1 79 ? -4.677 2.708 -13.792 1.00 91.19 79 SER A C 1
ATOM 568 O O . SER A 1 79 ? -5.668 2.557 -14.507 1.00 91.19 79 SER A O 1
ATOM 570 N N . ALA A 1 80 ? -4.626 2.272 -12.538 1.00 93.81 80 ALA A N 1
ATOM 571 C CA . ALA A 1 80 ? -5.749 1.663 -11.845 1.00 93.81 80 ALA A CA 1
ATOM 572 C C . ALA A 1 80 ? -5.862 2.249 -10.440 1.00 93.81 80 ALA A C 1
ATOM 574 O O . ALA A 1 80 ? -4.858 2.410 -9.745 1.00 93.81 80 ALA A O 1
ATOM 575 N N . THR A 1 81 ? -7.093 2.527 -10.022 1.00 96.00 81 THR A N 1
ATOM 576 C CA . THR A 1 81 ? -7.394 3.047 -8.689 1.00 96.00 81 THR A CA 1
ATOM 577 C C . THR A 1 81 ? -8.429 2.154 -8.026 1.00 96.00 81 THR A C 1
ATOM 579 O O . THR A 1 81 ? -9.467 1.863 -8.617 1.00 96.00 81 THR A O 1
ATOM 582 N N . ALA A 1 82 ? -8.163 1.749 -6.788 1.00 95.56 82 ALA A N 1
ATOM 583 C CA . ALA A 1 82 ? -9.098 1.014 -5.949 1.00 95.56 82 ALA A CA 1
ATOM 584 C C . ALA A 1 82 ? -9.308 1.773 -4.639 1.00 95.56 82 ALA A C 1
ATOM 586 O O . ALA A 1 82 ? -8.338 2.144 -3.981 1.00 95.56 82 ALA A O 1
ATOM 587 N N . VAL A 1 83 ? -10.568 1.991 -4.260 1.00 96.44 83 VAL A N 1
ATOM 588 C CA . VAL A 1 83 ? -10.943 2.635 -2.996 1.00 96.44 83 VAL A CA 1
ATOM 589 C C . VAL A 1 83 ? -11.946 1.748 -2.271 1.00 96.44 83 VAL A C 1
ATOM 591 O O . VAL A 1 83 ? -12.913 1.288 -2.873 1.00 96.44 83 VAL A O 1
ATOM 594 N N . SER A 1 84 ? -11.718 1.520 -0.982 1.00 96.50 84 SER A N 1
ATOM 595 C CA . SER A 1 84 ? -12.617 0.773 -0.104 1.00 96.50 84 SER A CA 1
ATOM 596 C C . SER A 1 84 ? -12.789 1.524 1.207 1.00 96.50 84 SER A C 1
ATOM 598 O O . SER A 1 84 ? -11.810 2.023 1.761 1.00 96.50 84 SER A O 1
ATOM 600 N N . SER A 1 85 ? -14.019 1.611 1.708 1.00 95.50 85 SER A N 1
ATOM 601 C CA . SER A 1 85 ? -14.327 2.255 2.982 1.00 95.50 85 SER A CA 1
ATOM 602 C C . SER A 1 85 ? -15.353 1.460 3.785 1.00 95.50 85 SER A C 1
ATOM 604 O O . SER A 1 85 ? -16.208 0.768 3.234 1.00 95.50 85 SER A O 1
ATOM 606 N N . ALA A 1 86 ? -15.251 1.555 5.108 1.00 96.06 86 ALA A N 1
ATOM 607 C CA . ALA A 1 86 ? -16.157 0.919 6.052 1.00 96.06 86 ALA A CA 1
ATOM 608 C C . ALA A 1 86 ? -16.393 1.836 7.256 1.00 96.06 86 ALA A C 1
ATOM 610 O O . ALA A 1 86 ? -15.478 2.521 7.716 1.00 96.06 86 ALA A O 1
ATOM 611 N N . SER A 1 87 ? -17.614 1.828 7.787 1.00 94.44 87 SER A N 1
ATOM 612 C CA . SER A 1 87 ? -17.985 2.595 8.976 1.00 94.44 87 SER A CA 1
ATOM 613 C C . SER A 1 87 ? -18.953 1.823 9.860 1.00 94.44 87 SER A C 1
ATOM 615 O O . SER A 1 87 ? -19.848 1.151 9.350 1.00 94.44 87 SER A O 1
ATOM 617 N N . VAL A 1 88 ? -18.816 1.988 11.171 1.00 94.69 88 VAL A N 1
ATOM 618 C CA . VAL A 1 88 ? -19.766 1.511 12.181 1.00 94.69 88 VAL A CA 1
ATOM 619 C C . VAL A 1 88 ? -20.076 2.646 13.150 1.00 94.69 88 VAL A C 1
ATOM 621 O O . VAL A 1 88 ? -19.173 3.407 13.495 1.00 94.69 88 VAL A O 1
ATOM 624 N N . SER A 1 89 ? -21.340 2.762 13.553 1.00 87.94 89 SER A N 1
ATOM 625 C CA . SER A 1 89 ? -21.851 3.763 14.501 1.00 87.94 89 SER A CA 1
ATOM 626 C C . SER A 1 89 ? -22.114 3.155 15.868 1.00 87.94 89 SER A C 1
ATOM 628 O O . SER A 1 89 ? -22.766 2.085 15.875 1.00 87.94 89 SER A O 1
#

Nearest PDB structures (foldseek):
  8p94-assembly1_U  TM=6.922E-01  e=1.174E-01  Mus musculus
  8f8q-assembly1_G  TM=6.854E-01  e=1.091E-01  Homo sapiens
  7ccc-assembly1_C  TM=6.972E-01  e=2.446E-01  Mus musculus
  3aae-assembly1_A  TM=6.874E-01  e=2.273E-01  Gallus gallus

pLDDT: mean 82.2, std 14.91, range [36.31, 96.5]

Foldseek 3Di:
DPDPDQPKPKDKDKDKDWDDDDQKIKIKIKIKIWIWGPDLIKIKIKIKIKIWIQHPVWIKIKMKMKMWMAGNNVRDIDIDIDIDMDIDD

Secondary structure (DSSP, 8-state):
--------EEEEEEEEEEEEETTEEEEEEEEEEEEEETTTTEEEEEEEEEEEEEETTEEEEEEEEEEEEEETTTTEEEEEEEEEEEEE-

Mean predicted aligned error: 8.36 Å

Solvent-accessible surface area (backbone atoms only — not comparable to full-atom values): 4872 Å² total; per-residue (Å²): 135,85,85,72,80,68,70,65,54,71,46,80,50,78,48,78,49,76,48,78,57,97,81,29,41,37,40,40,37,39,39,38,41,36,40,36,44,73,74,73,33,36,40,39,35,37,42,36,42,36,41,37,39,38,38,97,81,29,36,40,38,38,39,38,38,42,38,42,36,39,30,65,75,73,75,46,74,50,74,50,78,50,76,49,74,51,75,51,113

Sequence (89 aa):
MIISDLDYLETVSETLSENVSGGRRAANAWTQFSALAVGQNTQTSAVTNLFAYSGNQGSYATSSTVVSSAASGNNTVSSATAVSSASVS

Radius of gyration: 18.57 Å; Cα contacts (8 Å, |Δi|>4): 199; chains: 1; bounding box: 42×28×52 Å